Protein AF-A0A945U8I2-F1 (afdb_monomer)

Nearest PDB structures (foldseek):
  3u22-assembly1_A  TM=8.074E-01  e=4.458E-02  Phocaeicola vulgatus ATCC 8482
  4gbs-assembly2_B  TM=7.518E-01  e=1.374E+00  Bacteroides fragilis NCTC 9343

Secondary structure (DSSP, 8-state):
-------HHHHHHHHHHHHHHHHHHHHHHHHHH---GGGSPPPP--------SSPP-------SSEEEEEETTTTEEEEEESS-GGGGGTS--SEEEETTEEEESSPPP---

Sequence (112 aa):
MPIRIMSPTPRIFLVLLGATLLFHTTLNYMEKNIEDFETVPLPPKKLKVITSKNSIIKVNAKDRDSWTLLDFSSRKTSKIAEEDTQKLAQVSWDLGFSRTKIISNGGKTNPS

Foldseek 3Di:
DDDPDDDPVVVVVVVVVVVVVVVVVVVVVVVVVPDPPVPPPDDPPPPPDDDDPDDDQDFDQPAQQWKWFADPVVSDTDIDGVVPVVCVVVDDGAWIDHPHDIDGDPDDDDPD

Structure (mmCIF, N/CA/C/O backbone):
data_AF-A0A945U8I2-F1
#
_entry.id   AF-A0A945U8I2-F1
#
loop_
_atom_site.group_PDB
_atom_site.id
_atom_site.type_symbol
_atom_site.label_atom_id
_atom_site.label_alt_id
_atom_site.label_comp_id
_atom_site.label_asym_id
_atom_site.label_entity_id
_atom_site.label_seq_id
_atom_site.pdbx_PDB_ins_code
_atom_site.Cartn_x
_atom_site.Cartn_y
_atom_site.Cartn_z
_atom_site.occupancy
_atom_site.B_iso_or_equiv
_atom_site.auth_seq_id
_atom_site.auth_comp_id
_atom_site.auth_asym_id
_atom_site.auth_atom_id
_atom_site.pdbx_PDB_model_num
ATOM 1 N N . MET A 1 1 ? 57.856 -4.892 -64.840 1.00 50.38 1 MET A N 1
ATOM 2 C CA . MET A 1 1 ? 56.386 -5.028 -64.732 1.00 50.38 1 MET A CA 1
ATOM 3 C C . MET A 1 1 ? 55.902 -3.934 -63.785 1.00 50.38 1 MET A C 1
ATOM 5 O O . MET A 1 1 ? 56.332 -3.959 -62.638 1.00 50.38 1 MET A O 1
ATOM 9 N N . PRO A 1 2 ? 55.164 -2.902 -64.231 1.00 48.75 2 PRO A N 1
ATOM 10 C CA . PRO A 1 2 ? 54.795 -1.806 -63.339 1.00 48.75 2 PRO A CA 1
ATOM 11 C C . PRO A 1 2 ? 53.704 -2.257 -62.358 1.00 48.75 2 PRO A C 1
ATOM 13 O O . PRO A 1 2 ? 52.710 -2.865 -62.755 1.00 48.75 2 PRO A O 1
ATOM 16 N N . ILE A 1 3 ? 53.895 -1.955 -61.073 1.00 57.59 3 ILE A N 1
ATOM 17 C CA . ILE A 1 3 ? 52.894 -2.164 -60.022 1.00 57.59 3 ILE A CA 1
ATOM 18 C C . ILE A 1 3 ? 51.753 -1.177 -60.281 1.00 57.59 3 ILE A C 1
ATOM 20 O O . ILE A 1 3 ? 51.925 0.037 -60.168 1.00 57.59 3 ILE A O 1
ATOM 24 N N . ARG A 1 4 ? 50.580 -1.689 -60.664 1.00 66.06 4 ARG A N 1
ATOM 25 C CA . ARG A 1 4 ? 49.391 -0.869 -60.912 1.00 66.06 4 ARG A CA 1
ATOM 26 C C . ARG A 1 4 ? 48.838 -0.377 -59.571 1.00 66.06 4 ARG A C 1
ATOM 28 O O . ARG A 1 4 ? 48.156 -1.108 -58.858 1.00 66.06 4 ARG A O 1
ATOM 35 N N . ILE A 1 5 ? 49.151 0.867 -59.218 1.00 69.25 5 ILE A N 1
ATOM 36 C CA . ILE A 1 5 ? 48.595 1.556 -58.049 1.00 69.25 5 ILE A CA 1
ATOM 37 C C . ILE A 1 5 ? 47.095 1.751 -58.303 1.00 69.25 5 ILE A C 1
ATOM 39 O O . ILE A 1 5 ? 46.693 2.487 -59.200 1.00 69.25 5 ILE A O 1
ATOM 43 N N . MET A 1 6 ? 46.264 1.038 -57.543 1.00 67.00 6 MET A N 1
ATOM 44 C CA . MET A 1 6 ? 44.807 1.152 -57.619 1.00 67.00 6 MET A CA 1
ATOM 45 C C . MET A 1 6 ? 44.348 2.595 -57.341 1.00 67.00 6 MET A C 1
ATOM 47 O O . MET A 1 6 ? 44.886 3.253 -56.449 1.00 67.00 6 MET A O 1
ATOM 51 N N . SER A 1 7 ? 43.365 3.085 -58.103 1.00 76.00 7 SER A N 1
ATOM 52 C CA . SER A 1 7 ? 42.819 4.436 -57.935 1.00 76.00 7 SER A CA 1
ATOM 53 C C . SER A 1 7 ? 42.137 4.607 -56.561 1.00 76.00 7 SER A C 1
ATOM 55 O O . SER A 1 7 ? 41.765 3.613 -55.928 1.00 76.00 7 SER A O 1
ATOM 57 N N . PRO A 1 8 ? 41.987 5.843 -56.048 1.00 79.25 8 PRO A N 1
ATOM 58 C CA . PRO A 1 8 ? 41.495 6.079 -54.685 1.00 79.25 8 PRO A CA 1
ATOM 59 C C . PRO A 1 8 ? 40.108 5.479 -54.399 1.00 79.25 8 PRO A C 1
ATOM 61 O O . PRO A 1 8 ? 39.893 4.905 -53.336 1.00 79.25 8 PRO A O 1
ATOM 64 N N . THR A 1 9 ? 39.185 5.535 -55.358 1.00 84.56 9 THR A N 1
ATOM 65 C CA . THR A 1 9 ? 37.795 5.076 -55.196 1.00 84.56 9 THR A CA 1
ATOM 66 C C . THR A 1 9 ? 37.663 3.575 -54.881 1.00 84.56 9 THR A C 1
ATOM 68 O O . THR A 1 9 ? 37.059 3.243 -53.862 1.00 84.56 9 THR A O 1
ATOM 71 N N . PRO A 1 10 ? 38.246 2.642 -55.662 1.00 87.06 10 PRO A N 1
ATOM 72 C CA . PRO A 1 10 ? 38.197 1.216 -55.331 1.00 87.06 10 PRO A CA 1
ATOM 73 C C . PRO A 1 10 ? 38.955 0.858 -54.042 1.00 87.06 10 PRO A C 1
ATOM 75 O O . PRO A 1 10 ? 38.580 -0.094 -53.365 1.00 87.06 10 PRO A O 1
ATOM 78 N N . ARG A 1 11 ? 39.974 1.636 -53.642 1.00 81.75 11 ARG A N 1
ATOM 79 C CA . ARG A 1 11 ? 40.632 1.473 -52.328 1.00 81.75 11 ARG A CA 1
ATOM 80 C C . ARG A 1 11 ? 39.689 1.786 -51.180 1.00 81.75 11 ARG A C 1
ATOM 82 O O . ARG A 1 11 ? 39.566 0.979 -50.266 1.00 81.75 11 ARG A O 1
ATOM 89 N N . ILE A 1 12 ? 39.012 2.929 -51.253 1.00 89.62 12 ILE A N 1
ATOM 90 C CA . ILE A 1 12 ? 38.042 3.350 -50.238 1.00 89.62 12 ILE A CA 1
ATOM 91 C C . ILE A 1 12 ? 36.903 2.330 -50.147 1.00 89.62 12 ILE A C 1
ATOM 93 O O . ILE A 1 12 ? 36.541 1.919 -49.048 1.00 89.62 12 ILE A O 1
ATOM 97 N N . PHE A 1 13 ? 36.399 1.857 -51.290 1.00 92.06 13 PHE A N 1
ATOM 98 C CA . PHE A 1 13 ? 35.354 0.835 -51.328 1.00 92.06 13 PHE A CA 1
ATOM 99 C C . PHE A 1 13 ? 35.780 -0.475 -50.648 1.00 92.06 13 PHE A C 1
ATOM 101 O O . PHE A 1 13 ? 35.030 -1.004 -49.835 1.00 92.06 13 PHE A O 1
ATOM 108 N N . LEU A 1 14 ? 36.987 -0.982 -50.925 1.00 93.44 14 LEU A N 1
ATOM 109 C CA . LEU A 1 14 ? 37.473 -2.220 -50.306 1.00 93.44 14 LEU A CA 1
ATOM 110 C C . LEU A 1 14 ? 37.706 -2.080 -48.800 1.00 93.44 14 LEU A C 1
ATOM 112 O O . LEU A 1 14 ? 37.412 -3.012 -48.054 1.00 93.44 14 LEU A O 1
ATOM 116 N N . VAL A 1 15 ? 38.198 -0.924 -48.346 1.00 94.81 15 VAL A N 1
ATOM 117 C CA . VAL A 1 15 ? 38.337 -0.638 -46.911 1.00 94.81 15 VAL A CA 1
ATOM 118 C C . VAL A 1 15 ? 36.968 -0.627 -46.237 1.00 94.81 15 VAL A C 1
ATOM 120 O O . VAL A 1 15 ? 36.800 -1.258 -45.195 1.00 94.81 15 VAL A O 1
ATOM 123 N N . LEU A 1 16 ? 35.980 0.033 -46.848 1.00 95.25 16 LEU A N 1
ATOM 124 C CA . LEU A 1 16 ? 34.627 0.099 -46.304 1.00 95.25 16 LEU A CA 1
ATOM 125 C C . LEU A 1 16 ? 33.984 -1.293 -46.255 1.00 95.25 16 LEU A C 1
ATOM 127 O O . LEU A 1 16 ? 33.464 -1.686 -45.217 1.00 95.25 16 LEU A O 1
ATOM 131 N N . LEU A 1 17 ? 34.106 -2.070 -47.335 1.00 96.00 17 LEU A N 1
ATOM 132 C CA . LEU A 1 17 ? 33.588 -3.434 -47.418 1.00 96.00 17 LEU A CA 1
ATOM 133 C C . LEU A 1 17 ? 34.214 -4.350 -46.355 1.00 96.00 17 LEU A C 1
ATOM 135 O O . LEU A 1 17 ? 33.498 -5.087 -45.677 1.00 96.00 17 LEU A O 1
ATOM 139 N N . GLY A 1 18 ? 35.537 -4.278 -46.176 1.00 96.19 18 GLY A N 1
ATOM 140 C CA . GLY A 1 18 ? 36.249 -5.043 -45.152 1.00 96.19 18 GLY A CA 1
ATOM 141 C C . GLY A 1 18 ? 35.832 -4.656 -43.732 1.00 96.19 18 GLY A C 1
ATOM 142 O O . GLY A 1 18 ? 35.565 -5.533 -42.911 1.00 96.19 18 GLY A O 1
ATOM 143 N N . ALA A 1 19 ? 35.706 -3.355 -43.455 1.00 95.94 19 ALA A N 1
ATOM 144 C CA . ALA A 1 19 ? 35.249 -2.856 -42.159 1.00 95.94 19 ALA A CA 1
ATOM 145 C C . ALA A 1 19 ? 33.811 -3.303 -41.850 1.00 95.94 19 ALA A C 1
ATOM 147 O O . ALA A 1 19 ? 33.534 -3.761 -40.742 1.00 95.94 19 ALA A O 1
ATOM 148 N N . THR A 1 20 ? 32.909 -3.238 -42.834 1.00 96.00 20 THR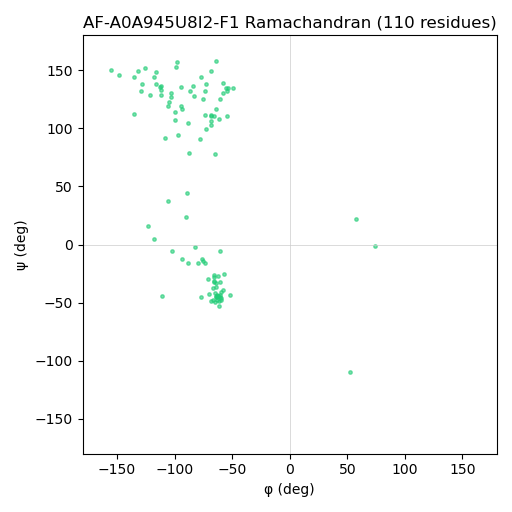 A N 1
ATOM 149 C CA . THR A 1 20 ? 31.528 -3.709 -42.686 1.00 96.00 20 THR A CA 1
ATOM 150 C C . THR A 1 20 ? 31.479 -5.206 -42.399 1.00 96.00 20 THR A C 1
ATOM 152 O O . THR A 1 20 ? 30.757 -5.613 -41.490 1.00 96.00 20 THR A O 1
ATOM 155 N N . LEU A 1 21 ? 32.257 -6.021 -43.117 1.00 96.50 21 LEU A N 1
ATOM 156 C CA . LEU A 1 21 ? 32.293 -7.466 -42.892 1.00 96.50 21 LEU A CA 1
ATOM 157 C C . LEU A 1 21 ? 32.782 -7.798 -41.476 1.00 96.50 21 LEU A C 1
ATOM 159 O O . LEU A 1 21 ? 32.105 -8.538 -40.766 1.00 96.50 21 LEU A O 1
ATOM 163 N N . LEU A 1 22 ? 33.898 -7.198 -41.045 1.00 95.19 22 LEU A N 1
ATOM 164 C CA . LEU A 1 22 ? 34.454 -7.391 -39.700 1.00 95.19 22 LEU A CA 1
ATOM 165 C C . LEU A 1 22 ? 33.476 -6.964 -38.600 1.00 95.19 22 LEU A C 1
ATOM 167 O O . LEU A 1 22 ? 33.336 -7.647 -37.582 1.00 95.19 22 LEU A O 1
ATOM 171 N N . PHE A 1 23 ? 32.774 -5.849 -38.805 1.00 95.56 23 PHE A N 1
ATOM 172 C CA . PHE A 1 23 ? 31.772 -5.369 -37.861 1.00 95.56 23 PHE A CA 1
ATOM 173 C C . PHE A 1 23 ? 30.613 -6.364 -37.715 1.00 95.56 23 PHE A C 1
ATOM 175 O O . PHE A 1 23 ? 30.281 -6.758 -36.598 1.00 95.56 23 PHE A O 1
ATOM 182 N N . HIS A 1 24 ? 30.063 -6.857 -38.831 1.00 94.75 24 HIS A N 1
ATOM 183 C CA . HIS A 1 24 ? 28.969 -7.834 -38.808 1.00 94.75 24 HIS A CA 1
ATOM 184 C C . HIS A 1 24 ? 29.391 -9.171 -38.192 1.00 94.75 24 HIS A C 1
ATOM 186 O O . HIS A 1 24 ? 28.648 -9.739 -37.395 1.00 94.75 24 HIS A O 1
ATOM 192 N N . THR A 1 25 ? 30.591 -9.671 -38.505 1.00 93.19 25 THR A N 1
ATOM 193 C CA . THR A 1 25 ? 31.084 -10.915 -37.896 1.00 93.19 25 THR A CA 1
ATOM 194 C C . THR A 1 25 ? 31.266 -10.773 -36.390 1.00 93.19 25 THR A C 1
ATOM 196 O O . THR A 1 25 ? 30.970 -11.710 -35.653 1.00 93.19 25 THR A O 1
ATOM 199 N N . THR A 1 26 ? 31.708 -9.600 -35.927 1.00 91.38 26 THR A N 1
ATOM 200 C CA . THR A 1 26 ? 31.897 -9.331 -34.496 1.00 91.38 26 THR A CA 1
ATOM 201 C C . THR A 1 26 ? 30.556 -9.233 -33.771 1.00 91.38 26 THR A C 1
ATOM 203 O O . THR A 1 26 ? 30.408 -9.831 -32.710 1.00 91.38 26 THR A O 1
ATOM 206 N N . LEU A 1 27 ? 29.556 -8.557 -34.353 1.00 91.31 27 LEU A N 1
ATOM 207 C CA . LEU A 1 27 ? 28.198 -8.516 -33.796 1.00 91.31 27 LEU A CA 1
ATOM 208 C C . LEU A 1 27 ? 27.584 -9.915 -33.681 1.00 91.31 27 LEU A C 1
ATOM 210 O O . LEU A 1 27 ? 27.120 -10.276 -32.606 1.00 91.31 27 LEU A O 1
ATOM 214 N N . ASN A 1 28 ? 27.665 -10.724 -34.741 1.00 88.69 28 ASN A N 1
ATOM 215 C CA . ASN A 1 28 ? 27.147 -12.097 -34.735 1.00 88.69 28 ASN A CA 1
ATOM 216 C C . ASN A 1 28 ? 27.882 -12.998 -33.729 1.00 88.69 28 ASN A C 1
ATOM 218 O O . ASN A 1 28 ? 27.297 -13.929 -33.177 1.00 88.69 28 ASN A O 1
ATOM 222 N N . TYR A 1 29 ? 29.180 -12.760 -33.512 1.00 87.69 29 TYR A N 1
ATOM 223 C CA . TYR A 1 29 ? 29.938 -13.460 -32.480 1.00 87.69 29 TYR A CA 1
ATOM 224 C C . TYR A 1 29 ? 29.461 -13.047 -31.088 1.00 87.69 29 TYR A C 1
ATOM 226 O O . TYR A 1 29 ? 29.182 -13.915 -30.269 1.00 87.69 29 TYR A O 1
ATOM 234 N N . MET A 1 30 ? 29.325 -11.747 -30.821 1.00 85.69 30 MET A N 1
ATOM 235 C CA . MET A 1 30 ? 28.849 -11.262 -29.526 1.00 85.69 30 MET A CA 1
ATOM 236 C C . MET A 1 30 ? 27.422 -11.729 -29.238 1.00 85.69 30 MET A C 1
ATOM 238 O O . MET A 1 30 ? 27.195 -12.249 -28.160 1.00 85.69 30 MET A O 1
ATOM 242 N N . GLU A 1 31 ? 26.499 -11.653 -30.199 1.00 82.81 31 GLU A N 1
ATOM 243 C CA . GLU A 1 31 ? 25.117 -12.139 -30.052 1.00 82.81 31 GLU A CA 1
ATOM 244 C C . GLU A 1 31 ? 25.060 -13.590 -29.553 1.00 82.81 31 GLU A C 1
ATOM 246 O O . GLU A 1 31 ? 24.312 -13.901 -28.633 1.00 82.81 31 GLU A O 1
ATOM 251 N N . LYS A 1 32 ? 25.907 -14.470 -30.100 1.00 76.81 32 LYS A N 1
ATOM 252 C CA . LYS A 1 32 ? 25.973 -15.884 -29.694 1.00 76.81 32 LYS A CA 1
ATOM 253 C C . LYS A 1 32 ? 26.676 -16.132 -28.357 1.00 76.81 32 LYS A C 1
ATOM 255 O O . LYS A 1 32 ? 26.607 -17.249 -27.855 1.00 76.81 32 LYS A O 1
ATOM 260 N N . ASN A 1 33 ? 27.398 -15.144 -27.832 1.00 72.25 33 ASN A N 1
ATOM 261 C CA . ASN A 1 33 ? 28.207 -15.248 -26.613 1.00 72.25 33 ASN A CA 1
ATOM 262 C C . ASN A 1 33 ? 27.737 -14.299 -25.501 1.00 72.25 33 ASN A C 1
ATOM 264 O O . ASN A 1 33 ? 28.388 -14.209 -24.461 1.00 72.25 33 ASN A O 1
ATOM 268 N N . ILE A 1 34 ? 26.629 -13.582 -25.696 1.00 70.62 34 ILE A N 1
ATOM 269 C CA . ILE A 1 34 ? 25.927 -12.948 -24.589 1.00 70.62 34 ILE A CA 1
ATOM 270 C C . ILE A 1 34 ? 25.340 -14.103 -23.780 1.00 70.62 34 ILE A C 1
ATOM 272 O O . ILE A 1 34 ? 24.377 -14.740 -24.194 1.00 70.62 34 ILE A O 1
ATOM 276 N N . GLU A 1 35 ? 25.973 -14.426 -22.652 1.00 64.44 35 GLU A N 1
ATOM 277 C CA . GLU A 1 35 ? 25.321 -15.223 -21.620 1.00 64.44 35 GLU A CA 1
ATOM 278 C C . GLU A 1 35 ? 24.011 -14.512 -21.263 1.00 64.44 35 GLU A C 1
ATOM 280 O O . GLU A 1 35 ? 24.007 -13.296 -21.054 1.00 64.44 35 GLU A O 1
ATOM 285 N N . ASP A 1 36 ? 22.902 -15.250 -21.213 1.00 60.91 36 ASP A N 1
ATOM 286 C CA . ASP A 1 36 ? 21.614 -14.743 -20.743 1.00 60.91 36 ASP A CA 1
ATOM 287 C C . ASP A 1 36 ? 21.729 -14.380 -19.250 1.00 60.91 36 ASP A C 1
ATOM 289 O O . ASP A 1 36 ? 21.269 -15.100 -18.359 1.00 60.91 36 ASP A O 1
ATOM 293 N N . PHE A 1 37 ? 22.334 -13.226 -18.955 1.00 55.03 37 PHE A N 1
ATOM 294 C CA . PHE A 1 37 ? 22.420 -12.630 -17.618 1.00 55.03 37 PHE A CA 1
ATOM 295 C C . PHE A 1 37 ? 21.030 -12.322 -17.025 1.00 55.03 37 PHE A C 1
ATOM 297 O O . PHE A 1 37 ? 20.912 -11.951 -15.859 1.00 55.03 37 PHE A O 1
ATOM 304 N N . GLU A 1 38 ? 19.969 -12.520 -17.806 1.00 59.12 38 GLU A N 1
ATOM 305 C CA . GLU A 1 38 ? 18.569 -12.280 -17.465 1.00 59.12 38 GLU A CA 1
ATOM 306 C C . GLU A 1 38 ? 17.900 -13.424 -16.676 1.00 59.12 38 GLU A C 1
ATOM 308 O O . GLU A 1 38 ? 16.737 -13.290 -16.301 1.00 59.12 38 GLU A O 1
ATOM 313 N N . THR A 1 39 ? 18.575 -14.547 -16.381 1.00 63.25 39 THR A N 1
ATOM 314 C CA . THR A 1 39 ? 17.892 -15.694 -15.731 1.00 63.25 39 THR A CA 1
ATOM 315 C C . THR A 1 39 ? 18.482 -16.168 -14.411 1.00 63.25 39 THR A C 1
ATOM 317 O O . THR A 1 39 ? 18.096 -17.230 -13.917 1.00 63.25 39 THR A O 1
ATOM 320 N N . VAL A 1 40 ? 19.330 -15.368 -13.752 1.00 68.12 40 VAL A N 1
ATOM 321 C CA . VAL A 1 40 ? 19.602 -15.636 -12.333 1.00 68.12 40 VAL A CA 1
ATOM 322 C C . VAL A 1 40 ? 18.287 -15.427 -11.575 1.00 68.12 40 VAL A C 1
ATOM 324 O O . VAL A 1 40 ? 17.764 -14.307 -11.568 1.00 68.12 40 VAL A O 1
ATOM 327 N N . PRO A 1 41 ? 17.714 -16.473 -10.949 1.00 72.00 41 PRO A N 1
ATOM 328 C CA . PRO A 1 41 ? 16.474 -16.318 -10.215 1.00 72.00 41 PRO A CA 1
ATOM 329 C C . PRO A 1 41 ? 16.691 -15.263 -9.138 1.00 72.00 41 PRO A C 1
ATOM 331 O O . PRO A 1 41 ? 17.672 -15.316 -8.389 1.00 72.00 41 PRO A O 1
ATOM 334 N N . LEU A 1 42 ? 15.774 -14.292 -9.070 1.00 72.19 42 LEU A N 1
ATOM 335 C CA . LEU A 1 42 ? 15.811 -13.277 -8.026 1.00 72.19 42 LEU A CA 1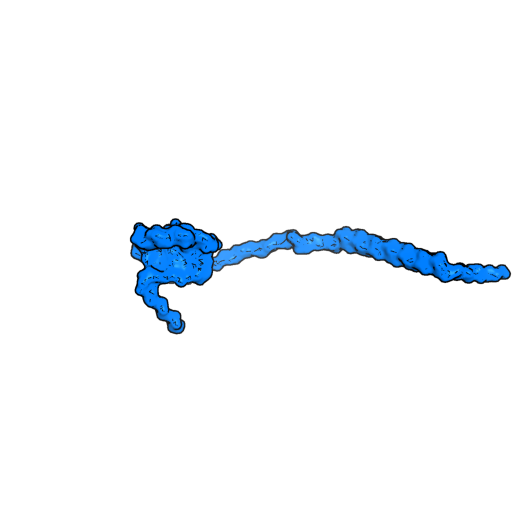
ATOM 336 C C . LEU A 1 42 ? 15.973 -13.975 -6.671 1.00 72.19 42 LEU A C 1
ATOM 338 O O . LEU A 1 42 ? 15.272 -14.964 -6.414 1.00 72.19 42 LEU A O 1
ATOM 342 N N . PRO A 1 43 ? 16.865 -13.483 -5.792 1.00 81.19 43 PRO A N 1
ATOM 343 C CA . PRO A 1 43 ? 17.017 -14.072 -4.477 1.00 81.19 43 PRO A CA 1
ATOM 344 C C . PRO A 1 43 ? 15.640 -14.129 -3.806 1.00 81.19 43 PRO A C 1
ATOM 346 O O . PRO A 1 43 ? 14.889 -13.144 -3.861 1.00 81.19 43 PRO A O 1
ATOM 349 N N . PRO A 1 44 ? 15.278 -15.267 -3.186 1.00 82.50 44 PRO A N 1
ATOM 350 C CA . PRO A 1 44 ? 13.969 -15.425 -2.583 1.00 82.50 44 PRO A CA 1
ATOM 351 C C . PRO A 1 44 ? 13.738 -14.291 -1.591 1.00 82.50 44 PRO A C 1
ATOM 353 O O . PRO A 1 44 ? 14.618 -13.934 -0.798 1.00 82.50 44 PRO A O 1
ATOM 356 N N . LYS A 1 45 ? 12.544 -13.696 -1.657 1.00 78.25 45 LYS A N 1
ATOM 357 C CA . LYS A 1 45 ? 12.170 -12.579 -0.793 1.00 78.25 45 LYS A CA 1
ATOM 358 C C . LYS A 1 45 ? 12.384 -12.990 0.661 1.00 78.25 45 LYS A C 1
ATOM 360 O O . LYS A 1 45 ? 11.635 -13.807 1.192 1.00 78.25 45 LYS A O 1
ATOM 365 N N . LYS A 1 46 ? 13.379 -12.389 1.319 1.00 81.25 46 LYS A N 1
ATOM 366 C CA . LYS A 1 46 ? 13.606 -12.589 2.752 1.00 81.25 46 LYS A CA 1
ATOM 367 C C . LYS A 1 46 ? 12.370 -12.094 3.498 1.00 81.25 46 LYS A C 1
ATOM 369 O O . LYS A 1 46 ? 12.104 -10.891 3.555 1.00 81.25 46 LYS A O 1
ATOM 374 N N . LEU A 1 47 ? 11.586 -13.022 4.037 1.00 78.69 47 LEU A N 1
ATOM 375 C CA . LEU A 1 47 ? 10.472 -12.688 4.911 1.00 78.69 47 LEU A CA 1
ATOM 376 C C . LEU A 1 47 ? 11.065 -12.123 6.203 1.00 78.69 47 LEU A C 1
ATOM 378 O O . LEU A 1 47 ? 11.705 -12.839 6.966 1.00 78.69 47 LEU A O 1
ATOM 382 N N . LYS A 1 48 ? 10.889 -10.819 6.437 1.00 78.38 48 LYS A N 1
ATOM 383 C CA . LYS A 1 48 ? 11.209 -10.226 7.737 1.00 78.38 48 LYS A CA 1
ATOM 384 C C . LYS A 1 48 ? 10.203 -10.771 8.748 1.00 78.38 48 LYS A C 1
ATOM 386 O O . LYS A 1 48 ? 9.033 -10.392 8.712 1.00 78.38 48 LYS A O 1
ATOM 391 N N . VAL A 1 49 ? 10.649 -11.671 9.618 1.00 76.38 49 VAL A N 1
ATOM 392 C CA . VAL A 1 49 ? 9.866 -12.101 10.778 1.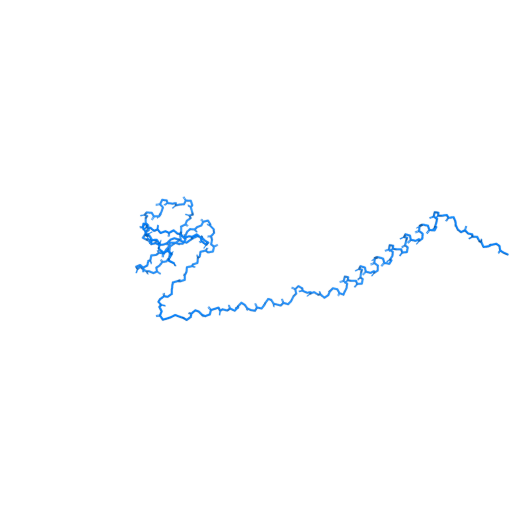00 76.38 49 VAL A CA 1
ATOM 393 C C . VAL A 1 49 ? 9.890 -10.949 11.777 1.00 76.38 49 VAL A C 1
ATOM 395 O O . VAL A 1 49 ? 10.946 -10.591 12.292 1.00 76.38 49 VAL A O 1
ATOM 398 N N . ILE A 1 50 ? 8.740 -10.312 11.989 1.00 74.31 50 ILE A N 1
ATOM 399 C CA . ILE A 1 50 ? 8.597 -9.260 12.997 1.00 74.31 50 ILE A CA 1
ATOM 400 C C . ILE A 1 50 ? 8.228 -9.953 14.306 1.00 74.31 50 ILE A C 1
ATOM 402 O O . ILE A 1 50 ? 7.092 -10.390 14.473 1.00 74.31 50 ILE A O 1
ATOM 406 N N . THR A 1 51 ? 9.185 -10.060 15.225 1.00 78.12 51 THR A N 1
ATOM 407 C CA . THR A 1 51 ? 8.933 -10.554 16.583 1.00 78.12 51 THR A CA 1
ATOM 408 C C . THR A 1 51 ? 8.666 -9.359 17.488 1.00 78.12 51 THR A C 1
ATOM 410 O O . THR A 1 51 ? 9.539 -8.519 17.686 1.00 78.12 51 THR A O 1
ATOM 413 N N . SER A 1 52 ? 7.458 -9.269 18.040 1.00 79.19 52 SER A N 1
ATOM 414 C CA . SER A 1 52 ? 7.094 -8.260 19.036 1.00 79.19 52 SER A CA 1
ATOM 415 C C . SER A 1 52 ? 6.316 -8.921 20.161 1.00 79.19 52 SER A C 1
ATOM 417 O O . SER A 1 52 ? 5.520 -9.825 19.918 1.00 79.19 52 SER A O 1
ATOM 419 N N . LYS A 1 53 ? 6.526 -8.448 21.392 1.00 85.88 53 LYS A N 1
ATOM 420 C CA . LYS A 1 53 ? 5.667 -8.795 22.536 1.00 85.88 53 LYS A CA 1
ATOM 421 C C . LYS A 1 53 ? 4.331 -8.039 22.501 1.00 85.88 53 LYS A C 1
ATOM 423 O O . LYS A 1 53 ? 3.419 -8.382 23.242 1.00 85.88 53 LYS A O 1
ATOM 428 N N . ASN A 1 54 ? 4.223 -7.023 21.642 1.00 84.62 54 ASN A N 1
ATOM 429 C CA . ASN A 1 54 ? 3.040 -6.184 21.487 1.00 84.62 54 ASN A CA 1
ATOM 430 C C . ASN A 1 54 ? 2.186 -6.645 20.301 1.00 84.62 54 ASN A C 1
ATOM 432 O O . ASN A 1 54 ? 2.690 -7.250 19.354 1.00 84.62 54 ASN A O 1
ATOM 436 N N . SER A 1 55 ? 0.898 -6.293 20.329 1.00 83.44 55 SER A N 1
ATOM 437 C CA . SER A 1 55 ? -0.012 -6.545 19.208 1.00 83.44 55 SER A CA 1
ATOM 438 C C . SER A 1 55 ? 0.475 -5.827 17.947 1.00 83.44 55 SER A C 1
ATOM 440 O O . SER A 1 55 ? 0.681 -4.615 17.958 1.00 83.44 55 SER A O 1
ATOM 442 N N . ILE A 1 56 ? 0.647 -6.577 16.856 1.00 86.81 56 ILE A N 1
ATOM 443 C CA . ILE A 1 56 ? 1.016 -6.039 15.543 1.00 86.81 56 ILE A CA 1
ATOM 444 C C . ILE A 1 56 ? -0.233 -6.017 14.666 1.00 86.81 56 ILE A C 1
ATOM 446 O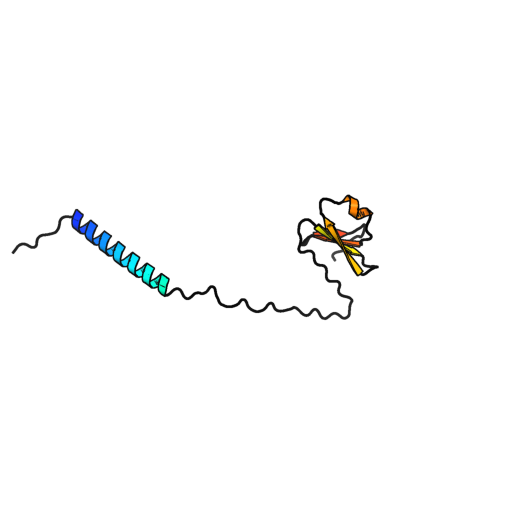 O . ILE A 1 56 ? -0.879 -7.047 14.476 1.00 86.81 56 ILE A O 1
ATOM 450 N N . ILE A 1 57 ? -0.533 -4.858 14.083 1.00 89.12 57 ILE A N 1
ATOM 451 C CA . ILE A 1 57 ? -1.590 -4.708 13.082 1.00 89.12 57 ILE A CA 1
ATOM 452 C C . ILE A 1 57 ? -0.930 -4.564 11.715 1.00 89.12 57 ILE A C 1
ATOM 454 O O . ILE A 1 57 ? -0.106 -3.676 11.495 1.00 89.12 57 ILE A O 1
ATOM 458 N N . LYS A 1 58 ? -1.285 -5.453 10.787 1.00 90.31 58 LYS A N 1
ATOM 459 C CA . LYS A 1 58 ? -0.795 -5.415 9.409 1.00 90.31 58 LYS A CA 1
ATOM 460 C C . LYS A 1 58 ? -1.852 -4.782 8.513 1.00 90.31 58 LYS A C 1
ATOM 462 O O . LYS A 1 58 ? -2.902 -5.373 8.292 1.00 90.31 58 LYS A O 1
ATOM 467 N N . VAL A 1 59 ? -1.538 -3.617 7.959 1.00 91.94 59 VAL A N 1
ATOM 468 C CA . VAL A 1 59 ? -2.414 -2.895 7.029 1.00 91.94 59 VAL A CA 1
ATOM 469 C C . VAL A 1 59 ? -1.899 -3.073 5.601 1.00 91.94 59 VAL A C 1
ATOM 471 O O . VAL A 1 59 ? -0.710 -2.891 5.336 1.00 91.94 59 VAL A O 1
ATOM 474 N N . ASN A 1 60 ? -2.780 -3.446 4.670 1.00 92.38 60 ASN A N 1
ATOM 475 C CA . ASN A 1 60 ? -2.449 -3.515 3.247 1.00 92.38 60 ASN A CA 1
ATOM 476 C C . ASN A 1 60 ? -2.893 -2.233 2.530 1.00 92.38 60 ASN A C 1
ATOM 478 O O . A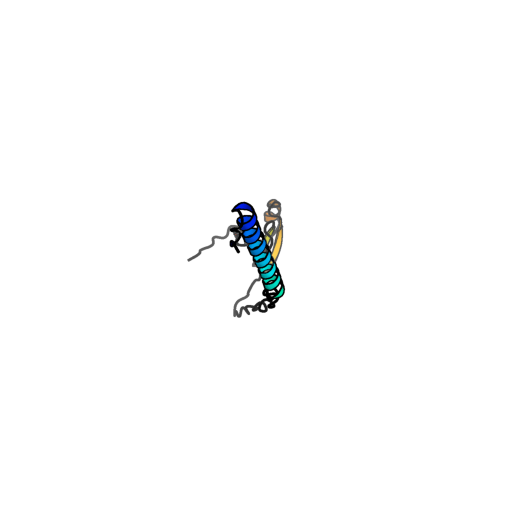SN A 1 60 ? -4.022 -2.151 2.066 1.00 92.38 60 ASN A O 1
ATOM 482 N N . ALA A 1 61 ? -1.982 -1.268 2.399 1.00 93.31 61 ALA A N 1
ATOM 483 C CA . ALA A 1 61 ? -2.222 0.006 1.716 1.00 93.31 61 ALA A CA 1
ATOM 484 C C . ALA A 1 61 ? -1.546 0.070 0.331 1.00 93.31 61 ALA A C 1
ATOM 486 O O . ALA A 1 61 ? -0.976 1.092 -0.054 1.00 93.31 61 ALA A O 1
ATOM 487 N N . LYS A 1 62 ? -1.529 -1.047 -0.413 1.00 93.69 62 LYS A N 1
ATOM 488 C CA . LYS A 1 62 ? -0.863 -1.106 -1.726 1.00 93.69 62 LYS A CA 1
ATOM 489 C C . LYS A 1 62 ? -1.543 -0.209 -2.762 1.00 93.69 62 LYS A C 1
ATOM 491 O O . LYS A 1 62 ? -0.846 0.317 -3.627 1.00 93.69 62 LYS A O 1
ATOM 496 N N . ASP A 1 63 ? -2.851 -0.039 -2.679 1.00 92.06 63 ASP A N 1
ATOM 497 C CA . ASP A 1 63 ? -3.625 0.645 -3.710 1.00 92.06 63 ASP A CA 1
ATOM 498 C C . ASP A 1 63 ? -3.583 2.158 -3.515 1.00 92.06 63 ASP A C 1
ATOM 500 O O . ASP A 1 63 ? -3.640 2.653 -2.390 1.00 92.06 63 ASP A O 1
ATOM 504 N N . ARG A 1 64 ? -3.403 2.886 -4.621 1.00 89.44 64 ARG A N 1
ATOM 505 C CA . ARG A 1 64 ? -3.257 4.345 -4.605 1.00 89.44 64 ARG A CA 1
ATOM 506 C C . ARG A 1 64 ? -4.604 5.031 -4.418 1.00 89.44 64 ARG A C 1
ATOM 508 O O . ARG A 1 64 ? -4.706 5.913 -3.578 1.00 89.44 64 ARG A O 1
ATOM 515 N N . ASP A 1 65 ? -5.609 4.570 -5.150 1.00 93.19 65 ASP A N 1
ATOM 516 C CA . ASP A 1 65 ? -6.896 5.258 -5.308 1.00 93.19 65 ASP A CA 1
ATOM 517 C C . ASP A 1 65 ? -7.912 4.833 -4.230 1.00 93.19 65 ASP A C 1
ATOM 519 O O . ASP A 1 65 ? -9.127 4.886 -4.406 1.00 93.19 65 ASP A O 1
ATOM 523 N N . SER A 1 66 ? -7.409 4.342 -3.095 1.00 94.06 66 SER A N 1
ATOM 524 C CA . SER A 1 66 ? -8.236 3.876 -1.989 1.00 94.06 66 SER A CA 1
ATOM 525 C C . SER A 1 66 ? -7.561 4.104 -0.646 1.00 94.06 66 SER A C 1
ATOM 527 O O . SER A 1 66 ? -6.349 3.918 -0.510 1.00 94.06 66 SER A O 1
ATOM 529 N N . TRP A 1 67 ? -8.367 4.401 0.364 1.00 94.62 67 TRP A N 1
ATOM 530 C CA . TRP A 1 67 ? -7.947 4.421 1.755 1.00 94.62 67 TRP A CA 1
ATOM 531 C C . TRP A 1 67 ? -8.243 3.086 2.420 1.00 94.62 67 TRP A C 1
ATOM 533 O O . TRP A 1 67 ? -9.335 2.532 2.291 1.00 94.62 67 TRP A O 1
ATOM 543 N N . THR A 1 68 ? -7.272 2.591 3.179 1.00 95.56 68 THR A N 1
ATOM 544 C CA . THR A 1 68 ? -7.480 1.524 4.156 1.00 95.56 68 THR A CA 1
ATOM 545 C C . THR A 1 68 ? -7.609 2.158 5.531 1.00 95.56 68 THR A C 1
ATOM 547 O O . THR A 1 68 ? -6.633 2.656 6.089 1.00 95.56 68 THR A O 1
ATOM 550 N N . LEU A 1 69 ? -8.827 2.168 6.051 1.00 95.06 69 LEU A N 1
ATOM 551 C CA . LEU A 1 69 ? -9.193 2.704 7.352 1.00 95.06 69 LEU A CA 1
ATOM 552 C C . LEU A 1 69 ? -8.998 1.630 8.415 1.00 95.06 69 LEU A C 1
ATOM 554 O O . LEU A 1 69 ? -9.451 0.504 8.232 1.00 95.06 69 LEU A O 1
ATOM 558 N N . LEU A 1 70 ? -8.342 1.973 9.512 1.00 95.12 70 LEU A N 1
ATOM 559 C CA . LEU A 1 70 ? -8.100 1.128 10.669 1.00 95.12 70 LEU A CA 1
ATOM 560 C C . LEU A 1 70 ? -8.895 1.664 11.858 1.00 95.12 70 LEU A C 1
ATOM 562 O O . LEU A 1 70 ? -8.770 2.838 12.201 1.00 95.12 70 LEU A O 1
ATOM 566 N N . ASP A 1 71 ? -9.647 0.781 12.502 1.00 94.25 71 ASP A N 1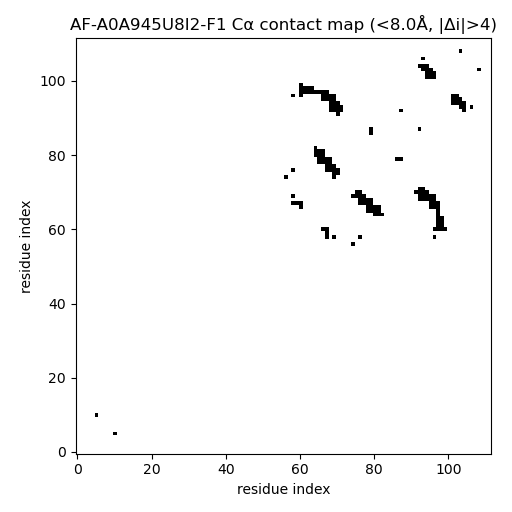
ATOM 567 C CA . ASP A 1 71 ? -10.262 0.997 13.813 1.00 94.25 71 ASP A CA 1
ATOM 568 C C . ASP A 1 71 ? -9.485 0.177 14.854 1.00 94.25 71 ASP A C 1
ATOM 570 O O . ASP A 1 71 ? -9.385 -1.052 14.751 1.00 94.25 71 ASP A O 1
ATOM 574 N N . PHE A 1 72 ? -8.901 0.849 15.845 1.00 91.44 72 PHE A N 1
ATOM 575 C CA . PHE A 1 72 ? -8.123 0.207 16.900 1.00 91.44 72 PHE A CA 1
ATOM 576 C C . PHE A 1 72 ? -8.990 -0.583 17.877 1.00 91.44 72 PHE A C 1
ATOM 578 O O . PHE A 1 72 ? -8.521 -1.595 18.405 1.00 91.44 72 PHE A O 1
ATOM 585 N N . SER A 1 73 ? -10.240 -0.168 18.086 1.00 90.75 73 SER A N 1
ATOM 586 C CA . SER A 1 73 ? -11.173 -0.832 19.000 1.00 90.75 73 SER A CA 1
ATOM 587 C C . SER A 1 73 ? -11.528 -2.222 18.479 1.00 90.75 73 SER A C 1
ATOM 589 O O . SER A 1 73 ? -11.428 -3.215 19.204 1.00 90.75 73 SER A O 1
ATOM 591 N N . SER A 1 74 ? -11.881 -2.320 17.194 1.00 91.12 74 SER A N 1
ATOM 592 C CA . SER A 1 74 ? -12.204 -3.606 16.562 1.00 91.12 74 SER A CA 1
ATOM 593 C C . SER A 1 74 ? -10.994 -4.339 15.977 1.00 91.12 74 SER A C 1
ATOM 595 O O . SER A 1 74 ? -11.088 -5.538 15.700 1.00 91.12 74 SER A O 1
ATOM 597 N N . ARG A 1 75 ? -9.859 -3.648 15.793 1.00 89.56 75 ARG A N 1
ATOM 598 C CA . ARG A 1 75 ? -8.660 -4.127 15.075 1.00 89.56 75 ARG A CA 1
ATOM 599 C C . ARG A 1 75 ? -8.944 -4.534 13.624 1.00 89.56 75 ARG A C 1
ATOM 601 O O . ARG A 1 75 ? -8.196 -5.325 13.045 1.00 89.56 75 ARG A O 1
ATOM 608 N N . LYS A 1 76 ? -10.025 -4.018 13.033 1.00 92.00 76 LYS A N 1
ATOM 609 C CA . LYS A 1 76 ? -10.429 -4.310 11.653 1.00 92.00 76 LYS A CA 1
ATOM 610 C C . LYS A 1 76 ? -9.989 -3.201 10.713 1.00 92.00 76 LYS A C 1
ATOM 612 O O . LYS A 1 76 ? -9.873 -2.041 11.101 1.00 92.00 76 LYS A O 1
ATOM 617 N N . THR A 1 77 ? -9.785 -3.578 9.453 1.00 94.00 77 THR A N 1
ATOM 618 C CA . THR A 1 77 ? -9.544 -2.627 8.372 1.00 94.00 77 THR A CA 1
ATOM 619 C C . THR A 1 77 ? -10.696 -2.614 7.381 1.00 94.00 77 THR A C 1
ATOM 621 O O . THR A 1 77 ? -11.132 -3.676 6.937 1.00 94.00 77 THR A O 1
ATOM 624 N N . SER A 1 78 ? -11.117 -1.422 6.980 1.00 93.06 78 SER A N 1
ATOM 625 C CA . SER A 1 78 ? -12.139 -1.185 5.960 1.00 93.06 78 SER A CA 1
ATOM 626 C C . SER A 1 78 ? -11.523 -0.433 4.792 1.00 93.06 78 SER A C 1
ATOM 628 O O . SER A 1 78 ? -10.655 0.412 4.991 1.00 93.06 78 SER A O 1
ATOM 630 N N . LYS A 1 79 ? -11.950 -0.729 3.567 1.00 93.88 79 LYS A N 1
ATOM 631 C CA . LYS A 1 79 ? -11.403 -0.094 2.368 1.00 93.88 79 LYS A CA 1
ATOM 632 C C . LYS A 1 79 ? -12.451 0.796 1.719 1.00 93.88 79 LYS A C 1
ATOM 634 O O . LYS A 1 79 ? -13.581 0.354 1.526 1.00 93.88 79 LYS A O 1
ATOM 639 N N . ILE A 1 80 ? -12.067 2.016 1.369 1.00 93.19 80 ILE A N 1
ATOM 640 C CA . ILE A 1 80 ? -12.923 2.975 0.662 1.00 93.19 80 ILE A CA 1
ATOM 641 C C . ILE A 1 80 ? -12.163 3.573 -0.523 1.00 93.19 80 ILE A C 1
ATOM 643 O O . ILE A 1 80 ? -10.940 3.691 -0.461 1.00 93.19 80 ILE A O 1
ATOM 647 N N . ALA A 1 81 ? -12.860 3.940 -1.596 1.00 92.81 81 ALA A N 1
ATOM 648 C CA . ALA A 1 81 ? -12.254 4.687 -2.698 1.00 92.81 81 ALA A CA 1
ATOM 649 C C . ALA A 1 81 ? -11.896 6.114 -2.246 1.00 92.81 81 ALA A C 1
ATOM 651 O O . ALA A 1 81 ? -12.555 6.666 -1.363 1.00 92.81 81 ALA A O 1
ATOM 652 N N . GLU A 1 82 ? -10.848 6.707 -2.822 1.00 86.88 82 GLU A N 1
ATOM 653 C CA . GLU A 1 82 ? -10.421 8.074 -2.475 1.00 86.88 82 GLU A CA 1
ATOM 654 C C . GLU A 1 82 ? -11.469 9.126 -2.884 1.00 86.88 82 GLU A C 1
ATOM 656 O O . GLU A 1 82 ? -11.651 10.103 -2.160 1.00 86.88 82 GLU A O 1
ATOM 661 N N . GLU A 1 83 ? -12.225 8.892 -3.962 1.00 88.69 83 GLU A N 1
ATOM 662 C CA . GLU A 1 83 ? -13.362 9.737 -4.362 1.00 88.69 83 GLU A CA 1
ATOM 663 C C .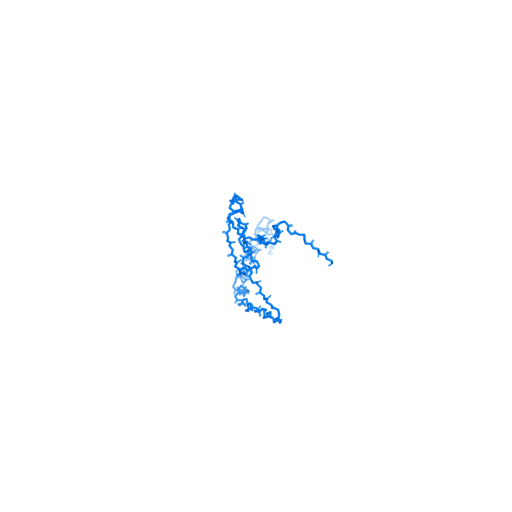 GLU A 1 83 ? -14.544 9.711 -3.372 1.00 88.69 83 GLU A C 1
ATOM 665 O O . GLU A 1 83 ? -15.255 10.706 -3.214 1.00 88.69 83 GLU A O 1
ATOM 670 N N . ASP A 1 84 ? -14.718 8.613 -2.634 1.00 87.12 84 ASP A N 1
ATOM 671 C CA . ASP A 1 84 ? -15.889 8.343 -1.792 1.00 87.12 84 ASP A CA 1
ATOM 672 C C . ASP A 1 84 ? -15.731 8.879 -0.357 1.00 87.12 84 ASP A C 1
ATOM 674 O O . ASP A 1 84 ? -16.083 8.229 0.633 1.00 87.12 84 ASP A O 1
ATOM 678 N N . THR A 1 85 ? -15.224 10.103 -0.221 1.00 77.94 85 THR A N 1
ATOM 679 C CA . THR A 1 85 ? -14.962 10.738 1.087 1.00 77.94 85 THR A CA 1
ATOM 680 C C . THR A 1 85 ? -16.195 10.827 1.993 1.00 77.94 85 THR A C 1
ATOM 682 O O . THR A 1 85 ? -16.060 10.797 3.213 1.00 77.94 85 THR A O 1
ATOM 685 N N . GLN A 1 86 ? -17.411 10.839 1.439 1.00 84.00 86 GLN A N 1
ATOM 686 C CA . GLN A 1 86 ? -18.659 10.830 2.218 1.00 84.00 86 GLN A CA 1
ATOM 687 C C . GLN A 1 86 ? -18.827 9.560 3.073 1.00 84.00 86 GLN A C 1
ATOM 689 O O . GLN A 1 86 ? -19.448 9.604 4.137 1.00 84.00 86 GLN A O 1
ATOM 694 N N . LYS A 1 87 ? -18.232 8.432 2.656 1.00 84.94 87 LYS A N 1
ATOM 695 C CA . LYS A 1 87 ? -18.276 7.166 3.405 1.00 84.94 87 LYS A CA 1
ATOM 696 C C . LYS A 1 87 ? -17.383 7.182 4.648 1.00 84.94 87 LYS A C 1
ATOM 698 O O . LYS A 1 87 ? -17.584 6.358 5.536 1.00 84.94 87 LYS A O 1
ATOM 703 N N . LEU A 1 88 ? -16.452 8.137 4.764 1.00 84.19 88 LEU A N 1
ATOM 704 C CA . LEU A 1 88 ? -15.599 8.294 5.952 1.00 84.19 88 LEU A CA 1
ATOM 705 C C . LEU A 1 88 ? -16.409 8.561 7.225 1.00 84.19 88 LEU A C 1
ATOM 707 O O . LEU A 1 88 ? -15.996 8.136 8.297 1.00 84.19 88 LEU A O 1
ATOM 711 N N . ALA A 1 89 ? -17.552 9.245 7.113 1.00 83.50 89 ALA A N 1
ATOM 712 C CA . ALA A 1 89 ? -18.427 9.536 8.250 1.00 83.50 89 ALA A CA 1
ATOM 713 C C . ALA A 1 89 ? -19.314 8.343 8.653 1.00 83.50 89 ALA A C 1
ATOM 715 O O . ALA A 1 89 ? -19.888 8.337 9.738 1.00 83.50 89 ALA A O 1
ATOM 716 N N . GLN A 1 90 ? -19.448 7.340 7.779 1.00 87.12 90 GLN A N 1
ATOM 717 C CA . GLN A 1 90 ? -20.327 6.180 7.978 1.00 87.12 90 GLN A CA 1
ATOM 718 C C . GLN A 1 90 ? -19.602 4.987 8.611 1.00 87.12 90 GLN A C 1
ATOM 720 O O . GLN A 1 90 ? -20.239 4.016 9.018 1.00 87.12 90 GLN A O 1
ATOM 725 N N . VAL A 1 91 ? -18.273 5.038 8.667 1.00 88.44 91 VAL A N 1
ATOM 726 C CA . VAL A 1 91 ? -17.420 3.957 9.160 1.00 88.44 91 VAL A CA 1
ATOM 727 C C . VAL A 1 91 ? -16.693 4.451 10.404 1.00 88.44 91 VAL A C 1
ATOM 729 O O . VAL A 1 91 ? -16.223 5.581 10.440 1.00 88.44 91 VAL A O 1
ATOM 732 N N . SER A 1 92 ? -16.586 3.611 11.432 1.00 90.69 92 SER A N 1
ATOM 733 C CA . SER A 1 92 ? -15.715 3.899 12.573 1.00 90.69 92 SER A CA 1
ATOM 734 C C . SER A 1 92 ? -14.259 3.656 12.168 1.00 90.69 92 SER A C 1
ATOM 736 O O . SER A 1 92 ? -13.938 2.587 11.644 1.00 90.69 92 SER A O 1
ATOM 738 N N . TRP A 1 93 ? -13.397 4.658 12.346 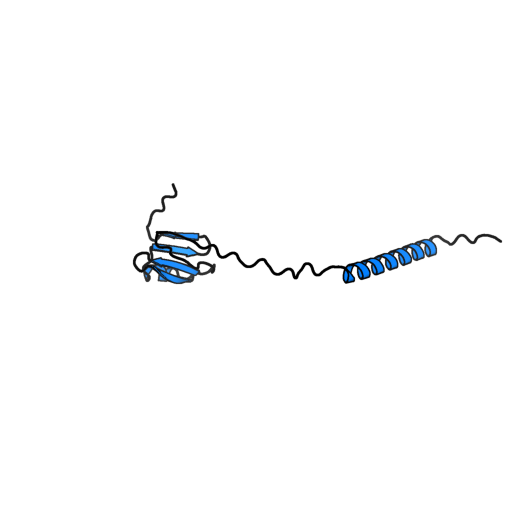1.00 94.19 93 TRP A N 1
ATOM 739 C CA . TRP A 1 93 ? -11.969 4.582 12.036 1.00 94.19 93 TRP A CA 1
ATOM 740 C C . TRP A 1 93 ? -11.164 5.584 12.867 1.00 94.19 93 TRP A C 1
ATOM 742 O O . TRP A 1 93 ? -11.656 6.667 13.189 1.00 94.19 93 TRP A O 1
ATOM 752 N N . ASP A 1 94 ? -9.911 5.229 13.151 1.00 93.94 94 ASP A N 1
ATOM 753 C CA . ASP A 1 94 ? -8.946 6.051 13.888 1.00 93.94 94 ASP A CA 1
ATOM 754 C C . ASP A 1 94 ? -7.815 6.545 12.979 1.00 93.94 94 ASP A C 1
ATOM 756 O O . ASP A 1 94 ? -7.442 7.720 13.023 1.00 93.94 94 ASP A O 1
ATOM 760 N N . LEU A 1 95 ? -7.279 5.652 12.133 1.00 94.56 95 LEU A N 1
ATOM 761 C CA . LEU A 1 95 ? -6.209 5.950 11.177 1.00 94.56 95 LEU A CA 1
ATOM 762 C C . LEU A 1 95 ? -6.571 5.502 9.762 1.00 94.56 95 LEU A C 1
ATOM 764 O O . LEU A 1 95 ? -7.069 4.400 9.561 1.00 94.56 95 LEU A O 1
ATOM 768 N N . GLY A 1 96 ? -6.265 6.326 8.768 1.00 93.88 96 GLY A N 1
ATOM 769 C CA . GLY A 1 96 ? -6.393 5.991 7.352 1.00 93.88 96 GLY A CA 1
ATOM 770 C C . GLY A 1 96 ? -5.027 5.886 6.687 1.00 93.88 96 GLY A C 1
ATOM 771 O O . GLY A 1 96 ? -4.166 6.737 6.900 1.00 93.88 96 GLY A O 1
ATOM 772 N N . PHE A 1 97 ? -4.839 4.862 5.855 1.00 95.31 97 PHE A N 1
ATOM 773 C CA . PHE A 1 97 ? -3.607 4.620 5.106 1.00 95.31 97 PHE A CA 1
ATOM 774 C C . PHE A 1 97 ? -3.880 4.581 3.599 1.00 95.31 97 PHE A C 1
ATOM 776 O O . PHE A 1 97 ? -4.724 3.808 3.144 1.00 95.31 97 PHE A O 1
ATOM 783 N N . SER A 1 98 ? -3.130 5.358 2.818 1.00 94.31 98 SER A N 1
ATOM 784 C CA . SER A 1 98 ? -3.068 5.246 1.353 1.00 94.31 98 SER A CA 1
ATOM 785 C C . SER A 1 98 ? -1.609 5.332 0.928 1.00 94.31 98 SER A C 1
ATOM 787 O O . SER A 1 98 ? -0.961 6.368 1.088 1.00 94.31 98 SER A O 1
ATOM 789 N N . ARG A 1 99 ? -1.055 4.226 0.419 1.00 93.25 99 ARG A N 1
ATOM 790 C CA . ARG A 1 99 ? 0.389 4.083 0.174 1.00 93.25 99 ARG A CA 1
ATOM 791 C C . ARG A 1 99 ? 1.178 4.430 1.444 1.00 93.25 99 ARG A C 1
ATOM 793 O O . ARG A 1 99 ? 1.141 3.680 2.413 1.00 93.25 99 ARG A O 1
ATOM 800 N N . THR A 1 100 ? 1.886 5.554 1.437 1.00 93.88 100 THR A N 1
ATOM 801 C CA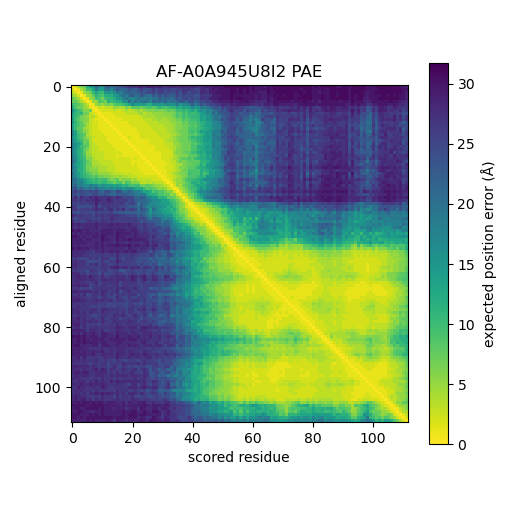 . THR A 1 100 ? 2.651 6.092 2.569 1.00 93.88 100 THR A CA 1
ATOM 802 C C . THR A 1 100 ? 1.947 7.249 3.277 1.00 93.88 100 THR A C 1
ATOM 804 O O . THR A 1 100 ? 2.442 7.719 4.298 1.00 93.88 100 THR A O 1
ATOM 807 N N . LYS A 1 101 ? 0.809 7.726 2.755 1.00 92.25 101 LYS A N 1
ATOM 808 C CA . LYS A 1 101 ? -0.007 8.757 3.396 1.00 92.25 101 LYS A CA 1
ATOM 809 C C . LYS A 1 101 ? -0.716 8.165 4.606 1.00 92.25 101 LYS A C 1
ATOM 811 O O . LYS A 1 101 ? -1.263 7.062 4.530 1.00 92.25 101 LYS A O 1
ATOM 816 N N . ILE A 1 102 ? -0.740 8.938 5.684 1.00 92.25 102 ILE A N 1
ATOM 817 C CA . ILE A 1 102 ? -1.420 8.596 6.929 1.00 92.25 102 ILE A CA 1
ATOM 818 C C . ILE A 1 102 ? -2.299 9.780 7.318 1.00 92.25 102 ILE A C 1
ATOM 820 O O . ILE A 1 102 ? -1.839 10.921 7.297 1.00 92.25 102 ILE A O 1
ATOM 824 N N . ILE A 1 103 ? -3.549 9.499 7.666 1.00 91.19 103 ILE A N 1
ATOM 825 C CA . ILE A 1 103 ? -4.500 10.472 8.211 1.00 91.19 103 ILE A CA 1
ATOM 826 C C . ILE A 1 103 ? -5.055 9.958 9.536 1.00 91.19 103 ILE A C 1
ATOM 828 O O . ILE A 1 103 ? -5.139 8.748 9.741 1.00 91.19 103 ILE A O 1
ATOM 832 N N . SER A 1 104 ? -5.443 10.868 10.425 1.00 93.00 104 SER A N 1
ATOM 833 C CA . SER A 1 104 ? -6.104 10.554 11.692 1.00 93.00 104 SER A CA 1
ATOM 834 C C . SER A 1 104 ? -7.516 11.133 11.727 1.00 93.00 104 SER A C 1
ATOM 836 O O . SER A 1 104 ? -7.780 12.197 11.163 1.00 93.00 104 SER A O 1
ATOM 838 N N . ASN A 1 105 ? -8.422 10.452 12.423 1.00 91.38 105 ASN A N 1
ATOM 839 C CA . ASN A 1 105 ? -9.777 10.942 12.655 1.00 91.38 105 ASN A CA 1
ATOM 840 C C . ASN A 1 105 ? -9.820 11.822 13.915 1.00 91.38 105 ASN A C 1
ATOM 842 O O . ASN A 1 105 ? -10.143 11.361 15.006 1.00 91.38 105 ASN A O 1
ATOM 846 N N . GLY A 1 106 ? -9.374 13.077 13.799 1.00 83.06 106 GLY A N 1
ATOM 847 C CA . GLY A 1 106 ? -9.337 14.027 14.924 1.00 83.06 106 GLY A CA 1
ATOM 848 C C . GLY A 1 106 ? -8.232 13.772 15.963 1.00 83.06 106 GLY A C 1
ATOM 849 O O . GLY A 1 106 ? -8.083 14.544 16.908 1.00 83.06 106 GLY A O 1
ATOM 850 N N . GLY A 1 107 ? -7.420 12.725 15.785 1.00 81.81 107 GLY A N 1
ATOM 851 C CA . GLY A 1 107 ? -6.261 12.443 16.632 1.00 81.81 107 GLY A CA 1
ATOM 852 C C . GLY A 1 107 ? -5.059 13.338 16.312 1.00 81.81 107 GLY A C 1
ATOM 853 O O . GLY A 1 107 ? -4.784 13.632 15.148 1.00 81.81 107 GLY A O 1
ATOM 854 N N . LYS A 1 108 ? -4.290 13.728 17.336 1.00 79.62 108 LYS A N 1
ATOM 855 C CA . LYS A 1 108 ? -3.010 14.435 17.173 1.00 79.62 108 LYS A CA 1
ATOM 856 C C . LYS A 1 108 ? -1.858 13.433 17.198 1.00 79.62 108 LYS A C 1
ATOM 858 O O . LYS A 1 108 ? -1.652 12.754 18.200 1.00 79.62 108 LYS A O 1
ATOM 863 N N . THR A 1 109 ? -1.085 13.356 16.120 1.00 71.75 109 THR A N 1
ATOM 864 C CA . THR A 1 109 ? 0.168 12.592 16.110 1.00 71.75 109 THR A CA 1
ATOM 865 C C . THR A 1 109 ? 1.281 13.450 16.705 1.00 71.75 109 THR A C 1
ATOM 867 O O . THR A 1 109 ? 1.474 14.580 16.257 1.00 71.75 109 THR A O 1
ATOM 870 N N . ASN A 1 110 ? 2.016 12.935 17.692 1.00 67.19 110 ASN A N 1
ATOM 871 C CA . ASN A 1 110 ? 3.213 13.586 18.225 1.00 67.19 110 ASN A CA 1
ATOM 872 C C . ASN A 1 110 ? 4.461 12.802 17.788 1.00 67.19 110 ASN A C 1
ATOM 874 O O . ASN A 1 110 ? 4.821 11.836 18.464 1.00 67.19 110 ASN A O 1
ATOM 878 N N . PRO A 1 111 ? 5.080 13.147 16.644 1.00 64.56 111 PRO A N 1
ATOM 879 C CA . PRO A 1 111 ? 6.368 12.591 16.266 1.00 64.56 111 PRO A CA 1
ATOM 880 C C . PRO A 1 111 ? 7.449 13.310 17.082 1.00 64.56 111 PRO A C 1
ATOM 882 O O . PRO A 1 111 ? 7.902 14.385 16.699 1.00 64.56 111 PRO A O 1
ATOM 885 N N . SER A 1 112 ? 7.789 12.762 18.247 1.00 42.50 112 SER A N 1
ATOM 886 C CA . SER A 1 112 ? 8.974 13.167 19.014 1.00 42.50 112 SER A CA 1
ATOM 887 C C . SER A 1 112 ? 10.252 12.677 18.350 1.00 42.50 112 SER A C 1
ATOM 889 O O . SER A 1 112 ? 10.248 11.481 17.970 1.00 42.50 112 SER A O 1
#

Mean predicted aligned error: 15.52 Å

Solvent-accessible surface area (backbone atoms only — not comparable to full-atom values): 7309 Å² total; per-residue (Å²): 134,85,83,80,78,77,57,70,66,67,52,53,50,51,53,52,52,51,52,53,52,54,49,52,54,49,52,58,50,47,65,77,64,59,71,75,78,86,65,72,75,74,78,76,81,79,78,80,80,82,85,66,100,61,94,84,84,88,81,83,30,82,48,75,70,27,34,34,29,31,20,78,90,79,69,46,76,48,78,44,51,61,87,51,59,76,54,60,82,78,48,85,51,45,39,34,27,31,57,88,48,74,48,55,64,89,61,84,84,80,89,124

pLDDT: mean 84.35, std 11.8, range [42.5, 96.5]

Radius of gyration: 33.78 Å; Cα contacts (8 Å, |Δi|>4): 85; chains: 1; bounding box: 77×31×87 Å